Protein AF-T0PKF8-F1 (afdb_monomer)

Sequence (46 aa):
MKYYTWVEQQGKTVEELNAQKSQDYWIEKQQQINEIDLKLKEVRGF

pLDDT: mean 86.86, std 10.27, range [60.38, 96.5]

Secondary structure (DSSP, 8-state):
-HHHHHHHHTT--HHHHHHTTSHHHHHHHHHHHHHHHHHHHHHHT-

Solvent-accessible surface area (backbone atoms only — not comparable to full-atom values): 2802 Å² total; per-residue (Å²): 119,71,69,62,59,54,37,50,73,71,76,42,54,71,67,64,58,54,46,66,75,39,70,63,50,53,55,61,54,54,65,50,48,60,59,50,51,53,53,52,34,64,77,68,71,111

Foldseek 3Di:
DVVQVVCVVVVHHVVVVVCVVDPVSVVVVVVCVVVVVVVVCVVVVD

Mean predicted aligned error: 6.05 Å

Structure (mmCIF, N/CA/C/O backbone):
data_AF-T0PKF8-F1
#
_entry.id   AF-T0PKF8-F1
#
loop_
_atom_site.group_PDB
_atom_site.id
_atom_site.type_symbol
_atom_site.label_atom_id
_atom_site.label_alt_id
_atom_site.label_comp_id
_atom_site.label_asym_id
_atom_site.label_entity_id
_atom_site.label_seq_id
_atom_site.pdbx_PDB_ins_code
_atom_site.Cartn_x
_atom_site.Cartn_y
_atom_site.Cartn_z
_atom_site.occupancy
_atom_site.B_iso_or_equiv
_atom_site.auth_seq_id
_atom_site.auth_comp_id
_atom_site.auth_asym_id
_atom_site.auth_atom_id
_atom_site.pdbx_PDB_model_num
ATOM 1 N N . MET A 1 1 ? 15.092 -16.315 -14.217 1.00 60.38 1 MET A N 1
ATOM 2 C CA . MET A 1 1 ? 13.733 -16.367 -14.806 1.00 60.38 1 MET A CA 1
ATOM 3 C C . MET A 1 1 ? 12.631 -16.864 -13.858 1.00 60.38 1 MET A C 1
ATOM 5 O O . MET A 1 1 ? 11.480 -16.590 -14.150 1.00 60.38 1 MET A O 1
ATOM 9 N N . LYS A 1 2 ? 12.920 -17.499 -12.704 1.00 61.66 2 LYS A N 1
ATOM 10 C CA . LYS A 1 2 ? 11.875 -17.980 -11.764 1.00 61.66 2 LYS A CA 1
ATOM 11 C C . LYS A 1 2 ? 10.923 -16.903 -11.205 1.00 61.66 2 LYS A C 1
ATOM 13 O O . LYS A 1 2 ? 9.800 -17.233 -10.847 1.00 61.66 2 LYS A O 1
ATOM 18 N N . TYR A 1 3 ? 11.357 -15.643 -11.127 1.00 60.47 3 TYR A N 1
ATOM 19 C CA . TYR A 1 3 ? 10.554 -14.558 -10.545 1.00 60.47 3 TYR A CA 1
ATOM 20 C C . TYR A 1 3 ? 9.308 -14.209 -11.361 1.00 60.47 3 TYR A C 1
ATOM 22 O O . TYR A 1 3 ? 8.302 -13.843 -10.771 1.00 60.47 3 TYR A O 1
ATOM 30 N N . TYR A 1 4 ? 9.362 -14.356 -12.687 1.00 62.56 4 TYR A N 1
ATOM 31 C CA . TYR A 1 4 ? 8.221 -14.067 -13.557 1.00 62.56 4 TYR A CA 1
ATOM 32 C C . TYR A 1 4 ? 7.074 -15.054 -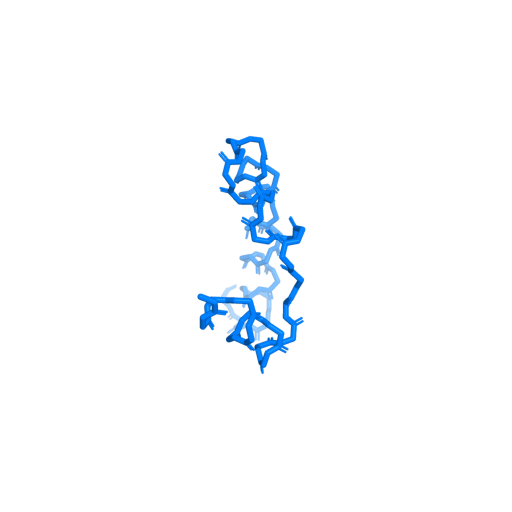13.284 1.00 62.56 4 TYR A C 1
ATOM 34 O O . TYR A 1 4 ? 5.968 -14.657 -12.945 1.00 62.56 4 TYR A O 1
ATOM 42 N N . THR A 1 5 ? 7.395 -16.349 -13.257 1.00 73.06 5 THR A N 1
ATOM 43 C CA . THR A 1 5 ? 6.410 -17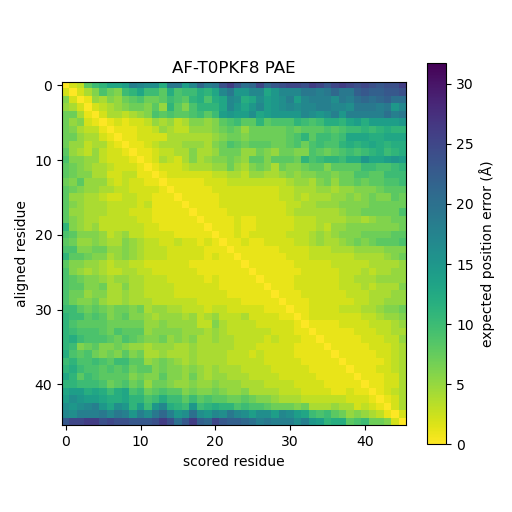.420 -13.057 1.00 73.06 5 THR A CA 1
ATOM 44 C C . THR A 1 5 ? 5.772 -17.407 -11.667 1.00 73.06 5 THR A C 1
ATOM 46 O O . THR A 1 5 ? 4.591 -17.705 -11.533 1.00 73.06 5 THR A O 1
ATOM 49 N N . TRP A 1 6 ? 6.524 -17.067 -10.615 1.00 81.31 6 TRP A N 1
ATOM 50 C CA . TRP A 1 6 ? 5.960 -17.006 -9.262 1.00 81.31 6 TRP A CA 1
ATOM 51 C C . TRP A 1 6 ? 4.959 -15.853 -9.103 1.00 81.31 6 TRP A C 1
ATOM 53 O O . TRP A 1 6 ? 3.940 -16.016 -8.440 1.00 81.31 6 TRP A O 1
ATOM 63 N N . VAL A 1 7 ? 5.220 -14.709 -9.741 1.00 81.12 7 VAL A N 1
ATOM 64 C CA . VAL 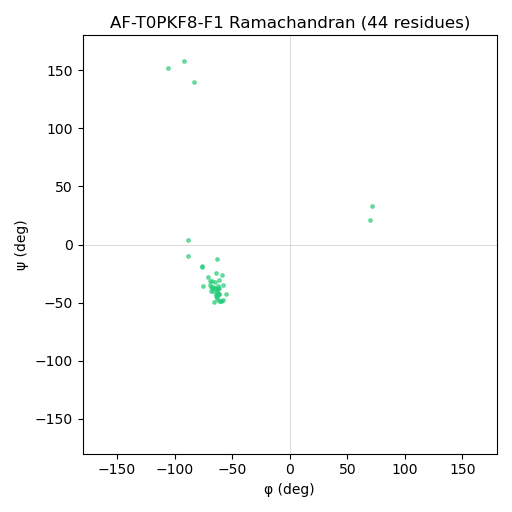A 1 7 ? 4.325 -13.542 -9.724 1.00 81.12 7 VAL A CA 1
ATOM 65 C C . VAL A 1 7 ? 2.983 -13.885 -10.378 1.00 81.12 7 VAL A C 1
ATOM 67 O O . VAL A 1 7 ? 1.934 -13.669 -9.769 1.00 81.12 7 VAL A O 1
ATOM 70 N N . GLU A 1 8 ? 3.019 -14.555 -11.529 1.00 82.19 8 GLU A N 1
ATOM 71 C CA . GLU A 1 8 ? 1.818 -15.015 -12.235 1.00 82.19 8 GLU A CA 1
ATOM 72 C C . GLU A 1 8 ? 1.059 -16.110 -11.467 1.00 82.19 8 GLU A C 1
ATOM 74 O O . GLU A 1 8 ? -0.169 -16.100 -11.419 1.00 82.19 8 GLU A O 1
ATOM 79 N N . GLN A 1 9 ? 1.768 -17.023 -10.791 1.00 86.12 9 GLN A N 1
ATOM 80 C CA . GLN A 1 9 ? 1.151 -18.057 -9.944 1.00 86.12 9 GLN A CA 1
ATOM 81 C C . GLN A 1 9 ? 0.397 -17.486 -8.737 1.00 86.12 9 GLN A C 1
ATOM 83 O O . GLN A 1 9 ? -0.495 -18.145 -8.208 1.00 86.12 9 GLN A O 1
ATOM 88 N N . GLN A 1 10 ? 0.748 -16.281 -8.284 1.00 83.31 10 GLN A N 1
ATOM 89 C CA . GLN A 1 10 ? 0.022 -15.559 -7.235 1.00 83.31 10 GLN A CA 1
ATOM 90 C C . GLN A 1 10 ? -1.112 -14.683 -7.797 1.00 83.31 10 GLN A C 1
ATOM 92 O O . GLN A 1 10 ? -1.739 -13.945 -7.038 1.00 83.31 10 GLN A O 1
ATOM 97 N N . GLY A 1 11 ? -1.364 -14.737 -9.111 1.00 85.62 11 GLY A N 1
ATOM 98 C CA . GLY A 1 11 ? -2.361 -13.909 -9.787 1.00 85.62 11 GLY A CA 1
ATOM 99 C C . GLY A 1 11 ? -1.981 -12.431 -9.866 1.00 85.62 11 GLY A C 1
ATOM 100 O O . GLY A 1 11 ? -2.865 -11.591 -9.999 1.00 85.62 11 GLY A O 1
ATOM 101 N N . LYS A 1 12 ? -0.689 -12.103 -9.745 1.00 86.88 12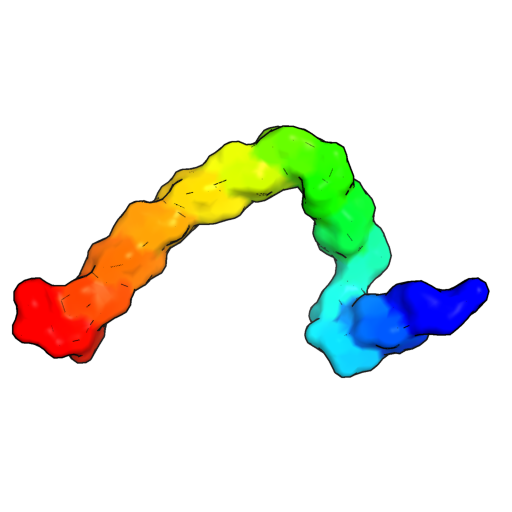 LYS A N 1
ATOM 102 C CA . LYS A 1 12 ? -0.175 -10.736 -9.865 1.00 86.88 12 LYS A CA 1
ATOM 103 C C . LYS A 1 12 ? 0.539 -10.562 -11.194 1.00 86.88 12 LYS A C 1
ATOM 105 O O . LYS A 1 12 ? 1.119 -11.504 -11.727 1.00 86.88 12 LYS A O 1
ATOM 110 N N . THR A 1 13 ? 0.536 -9.340 -11.698 1.00 88.94 13 THR A N 1
ATOM 111 C CA . THR A 1 13 ? 1.296 -8.968 -12.891 1.00 88.94 13 THR A CA 1
ATOM 11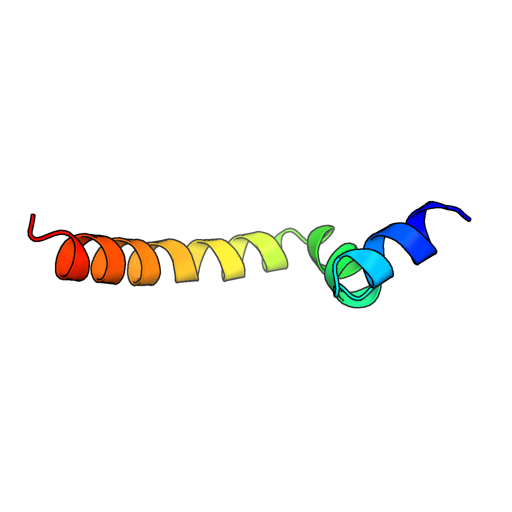2 C C . THR A 1 13 ? 2.682 -8.438 -12.520 1.00 88.94 13 THR A C 1
ATOM 114 O O . THR A 1 13 ? 2.936 -7.979 -11.399 1.00 88.94 13 THR A O 1
ATOM 117 N N . VAL A 1 14 ? 3.622 -8.499 -13.462 1.00 87.81 14 VAL A N 1
ATOM 118 C CA . VAL A 1 14 ? 4.966 -7.936 -13.257 1.00 87.81 14 VAL A CA 1
ATOM 119 C C . VAL A 1 14 ? 4.927 -6.409 -13.247 1.00 87.81 14 VAL A C 1
ATOM 121 O O . VAL A 1 14 ? 5.729 -5.769 -12.570 1.00 87.81 14 VAL A O 1
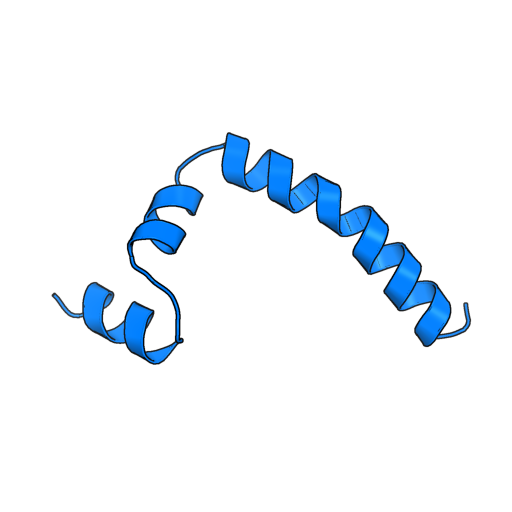ATOM 124 N N . GLU A 1 15 ? 3.965 -5.823 -13.943 1.00 88.44 15 GLU A N 1
ATOM 125 C CA . GLU A 1 15 ? 3.637 -4.406 -13.944 1.00 88.44 15 GLU A CA 1
ATOM 126 C C . GLU A 1 15 ? 3.258 -3.934 -12.534 1.00 88.44 15 GLU A C 1
ATOM 128 O O . GLU A 1 15 ? 3.852 -2.980 -12.030 1.00 88.44 15 GLU A O 1
ATOM 133 N N . GLU A 1 16 ? 2.368 -4.654 -11.844 1.00 88.50 16 GLU A N 1
ATOM 134 C CA . GLU A 1 16 ? 2.017 -4.378 -10.442 1.00 88.50 16 GLU A CA 1
ATOM 135 C C . GLU A 1 16 ? 3.211 -4.538 -9.491 1.00 88.50 16 GLU A C 1
ATOM 137 O O . GLU A 1 16 ? 3.348 -3.798 -8.513 1.00 88.50 16 GLU A O 1
ATOM 142 N N . LEU A 1 17 ? 4.099 -5.500 -9.759 1.00 88.81 17 LEU A N 1
ATOM 143 C CA . LEU A 1 17 ? 5.329 -5.664 -8.986 1.00 88.81 17 LEU A CA 1
ATOM 144 C C . LEU A 1 17 ? 6.298 -4.493 -9.216 1.00 88.81 17 LEU A C 1
ATOM 146 O O . LEU A 1 17 ? 6.945 -4.022 -8.284 1.00 88.81 17 LEU A O 1
ATOM 150 N N . ASN A 1 18 ? 6.413 -4.009 -10.451 1.00 91.81 18 ASN A N 1
ATOM 151 C CA . ASN A 1 18 ? 7.261 -2.866 -10.772 1.00 91.81 18 ASN A CA 1
ATOM 152 C C . ASN A 1 18 ? 6.710 -1.562 -10.188 1.00 91.81 18 ASN A C 1
ATOM 154 O O . ASN A 1 18 ? 7.506 -0.743 -9.733 1.00 91.81 18 ASN A O 1
ATOM 158 N N . ALA A 1 19 ? 5.387 -1.394 -10.130 1.00 93.19 19 ALA A N 1
ATOM 159 C CA . ALA A 1 19 ? 4.754 -0.231 -9.510 1.00 93.19 19 ALA A CA 1
ATOM 160 C C . ALA A 1 19 ? 5.152 -0.071 -8.030 1.00 93.19 19 ALA A C 1
ATOM 162 O O . ALA A 1 19 ? 5.403 1.045 -7.581 1.00 93.19 19 ALA A O 1
ATOM 163 N N . GLN A 1 20 ? 5.348 -1.180 -7.304 1.00 92.44 20 GLN A N 1
ATOM 164 C CA . GLN A 1 20 ? 5.808 -1.182 -5.904 1.00 92.44 20 GLN A CA 1
ATOM 165 C C . GLN A 1 20 ? 7.209 -0.591 -5.690 1.00 92.44 20 GLN A C 1
ATOM 167 O O . GLN A 1 20 ? 7.594 -0.343 -4.548 1.00 92.44 20 GLN A O 1
ATOM 172 N N . LYS A 1 21 ? 7.992 -0.366 -6.752 1.00 93.88 21 LYS A N 1
ATOM 173 C CA . LYS A 1 21 ? 9.287 0.324 -6.652 1.00 93.88 21 LYS A CA 1
ATOM 174 C C . LYS A 1 21 ? 9.133 1.838 -6.491 1.00 93.88 21 LYS A C 1
ATOM 176 O O . LYS A 1 21 ? 10.091 2.490 -6.089 1.00 93.88 21 LYS A O 1
ATOM 181 N N . SER A 1 22 ? 7.969 2.394 -6.832 1.00 96.50 22 SER A N 1
ATOM 182 C CA . SER A 1 22 ? 7.686 3.819 -6.674 1.00 96.50 22 SER A CA 1
ATOM 183 C C . SER A 1 22 ? 7.245 4.133 -5.247 1.00 96.50 22 SER A C 1
ATOM 185 O O . SER A 1 22 ? 6.453 3.399 -4.658 1.00 96.50 22 SER A O 1
ATOM 187 N N . GLN A 1 23 ? 7.709 5.259 -4.710 1.00 95.75 23 GLN A N 1
ATOM 188 C CA . GLN A 1 23 ? 7.228 5.776 -3.430 1.00 95.75 23 GLN A CA 1
ATOM 189 C C . GLN A 1 23 ? 5.748 6.181 -3.510 1.00 95.75 23 GLN A C 1
ATOM 191 O O . GLN A 1 23 ? 4.996 5.933 -2.569 1.00 95.75 23 GLN A O 1
ATOM 196 N N . ASP A 1 24 ? 5.320 6.741 -4.644 1.00 95.75 24 ASP A N 1
ATOM 197 C CA . ASP A 1 24 ? 3.942 7.204 -4.849 1.00 95.75 24 ASP A CA 1
ATOM 198 C C . ASP A 1 24 ? 2.941 6.051 -4.739 1.00 95.75 24 ASP A C 1
ATOM 200 O O . ASP A 1 24 ? 1.903 6.194 -4.098 1.00 95.75 24 ASP A O 1
ATOM 204 N N . TYR A 1 25 ? 3.310 4.866 -5.240 1.00 94.25 25 TYR A N 1
ATOM 205 C CA . TYR A 1 25 ? 2.506 3.650 -5.098 1.00 94.25 25 TYR A CA 1
ATOM 206 C C . TYR A 1 25 ? 2.186 3.349 -3.626 1.00 94.25 25 TYR A C 1
ATOM 208 O O . TYR A 1 25 ? 1.060 2.988 -3.277 1.00 94.25 25 TYR A O 1
ATOM 216 N N . TRP A 1 26 ? 3.168 3.511 -2.736 1.00 94.75 26 TRP A N 1
ATOM 217 C CA . TRP A 1 26 ? 2.977 3.269 -1.307 1.00 94.75 26 TRP A CA 1
ATOM 218 C C . TRP A 1 26 ? 2.185 4.383 -0.627 1.00 94.75 26 TRP A C 1
ATOM 220 O O . TRP A 1 26 ? 1.371 4.088 0.248 1.00 94.75 26 TRP A O 1
ATOM 230 N N . ILE A 1 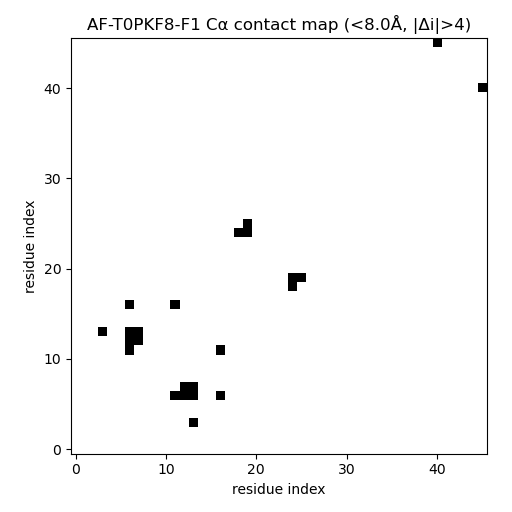27 ? 2.366 5.637 -1.050 1.00 94.69 27 ILE A N 1
ATOM 231 C CA . ILE A 1 27 ? 1.579 6.773 -0.555 1.00 94.69 27 ILE A CA 1
ATOM 232 C C . ILE A 1 27 ? 0.095 6.569 -0.886 1.00 94.69 27 ILE A C 1
ATOM 234 O O . ILE A 1 27 ? -0.750 6.662 0.005 1.00 94.69 27 ILE A O 1
ATOM 238 N N . GLU A 1 28 ? -0.222 6.216 -2.131 1.00 93.31 28 GLU A N 1
ATOM 239 C CA . GLU A 1 28 ? -1.588 5.919 -2.573 1.00 93.31 28 GLU A CA 1
ATOM 240 C C . GLU A 1 28 ? -2.183 4.723 -1.822 1.00 93.31 28 GLU A C 1
ATOM 242 O O . GLU A 1 28 ? -3.328 4.769 -1.366 1.00 93.31 28 GLU A O 1
ATOM 247 N N . LYS A 1 29 ? -1.403 3.652 -1.623 1.00 93.12 29 LYS A N 1
ATOM 248 C CA . LYS A 1 29 ? -1.862 2.493 -0.844 1.00 93.12 29 LYS A CA 1
ATOM 249 C C . LYS A 1 29 ? -2.149 2.843 0.610 1.00 93.12 29 LYS A C 1
ATOM 251 O O . LYS A 1 29 ? -3.134 2.351 1.159 1.00 93.12 29 LYS A O 1
ATOM 256 N N . GLN A 1 30 ? -1.343 3.702 1.227 1.00 93.69 30 GLN A N 1
ATOM 257 C CA . GLN A 1 30 ? -1.544 4.104 2.616 1.00 93.69 30 GLN A CA 1
ATOM 258 C C . GLN A 1 30 ? -2.847 4.891 2.810 1.00 93.69 30 GLN A C 1
ATOM 260 O O . GLN A 1 30 ? -3.498 4.744 3.842 1.00 93.69 30 GLN A O 1
ATOM 265 N N . GLN A 1 31 ? -3.277 5.672 1.815 1.00 92.56 31 GLN A N 1
ATOM 266 C CA . GLN A 1 31 ? -4.545 6.410 1.881 1.00 92.56 31 GLN A CA 1
ATOM 267 C C . GLN A 1 31 ? -5.760 5.478 2.027 1.00 92.56 31 GLN A C 1
ATOM 269 O O . GLN A 1 31 ? -6.731 5.833 2.692 1.00 92.56 31 GLN A O 1
ATOM 274 N N . GLN A 1 32 ? -5.682 4.260 1.481 1.00 91.69 32 GLN A N 1
ATOM 275 C CA . GLN A 1 32 ? -6.754 3.258 1.552 1.00 91.69 32 GLN A CA 1
ATOM 276 C C . GLN A 1 32 ? -6.839 2.576 2.928 1.00 91.69 32 GLN A C 1
ATOM 278 O O . GLN A 1 32 ? -7.876 2.010 3.273 1.00 91.69 32 GLN A O 1
ATOM 283 N N . ILE A 1 33 ? -5.775 2.631 3.741 1.00 92.44 33 ILE A N 1
ATOM 284 C CA . ILE A 1 33 ? -5.711 1.930 5.035 1.00 92.44 33 ILE A CA 1
ATOM 285 C C . ILE A 1 33 ? -6.771 2.459 5.999 1.00 92.44 33 ILE A C 1
ATOM 287 O O . ILE A 1 33 ? -7.425 1.665 6.666 1.00 92.44 33 ILE A O 1
ATOM 291 N N . ASN A 1 34 ? -6.981 3.776 6.039 1.00 90.31 34 ASN A N 1
ATOM 292 C CA . ASN A 1 34 ? -7.963 4.381 6.939 1.00 90.31 34 ASN A CA 1
ATOM 293 C C . ASN A 1 34 ? -9.389 3.910 6.624 1.00 90.31 34 ASN A C 1
ATOM 295 O O . ASN A 1 34 ? -10.146 3.586 7.533 1.00 90.31 34 ASN A O 1
ATOM 299 N N . GLU A 1 35 ? -9.750 3.830 5.342 1.00 91.50 35 GLU A N 1
ATOM 300 C CA . GLU A 1 35 ? -11.062 3.330 4.920 1.00 91.50 35 GLU A CA 1
ATOM 301 C C . GLU A 1 35 ? -11.244 1.854 5.296 1.00 91.50 35 GLU A C 1
ATOM 303 O O . GLU A 1 35 ? -12.296 1.457 5.798 1.00 91.50 35 GLU A O 1
ATOM 308 N N . ILE A 1 36 ? -10.209 1.038 5.085 1.00 92.81 36 ILE A N 1
ATOM 309 C CA . ILE A 1 36 ? -10.229 -0.382 5.447 1.00 92.81 36 ILE A CA 1
ATOM 310 C C . ILE A 1 36 ? -10.357 -0.549 6.964 1.00 92.81 36 ILE A C 1
ATOM 312 O O . ILE A 1 36 ? -11.152 -1.368 7.415 1.00 92.81 36 ILE A O 1
ATOM 316 N N . ASP A 1 37 ? -9.614 0.228 7.750 1.00 92.19 37 ASP A N 1
ATOM 317 C CA . ASP A 1 37 ? -9.666 0.192 9.213 1.00 92.19 37 ASP A CA 1
ATOM 318 C C . ASP A 1 37 ? -11.061 0.558 9.740 1.00 92.19 37 ASP A C 1
ATOM 320 O O . ASP A 1 37 ? -11.598 -0.139 10.601 1.00 92.19 37 ASP A O 1
ATOM 324 N N . LEU A 1 38 ? -11.695 1.584 9.161 1.00 93.06 38 LEU A N 1
ATOM 325 C CA . LEU A 1 38 ? -13.075 1.955 9.481 1.00 93.06 38 LEU A CA 1
ATOM 326 C C . LEU A 1 38 ? -14.055 0.813 9.186 1.00 93.06 38 LEU A C 1
ATOM 328 O O . LEU A 1 38 ? -14.832 0.436 10.063 1.00 93.06 38 LEU A O 1
ATOM 332 N N . LYS A 1 39 ? -13.971 0.204 7.997 1.00 93.50 39 LYS A N 1
ATOM 333 C CA . LYS A 1 39 ? -14.819 -0.944 7.631 1.00 93.50 39 LYS A CA 1
ATOM 334 C C . LYS A 1 39 ? -14.578 -2.149 8.540 1.00 93.50 39 LYS A C 1
ATOM 336 O O . 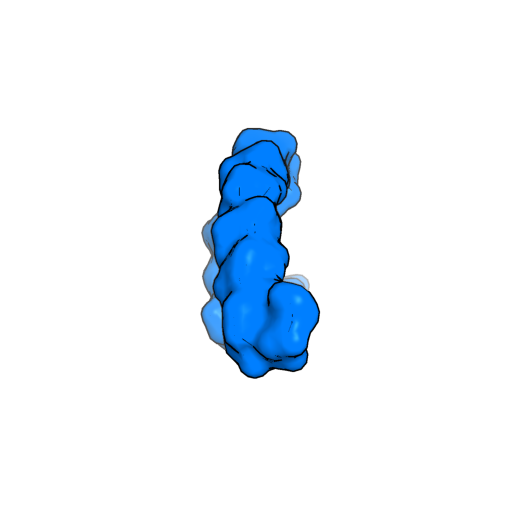LYS A 1 39 ? -15.514 -2.859 8.896 1.00 93.50 39 LYS A O 1
ATOM 341 N N . LEU A 1 40 ? -13.329 -2.397 8.935 1.00 93.56 40 LEU A N 1
ATOM 342 C CA . LEU A 1 40 ? -12.990 -3.484 9.852 1.00 93.56 40 LEU A CA 1
ATOM 343 C C . LEU A 1 40 ? -13.562 -3.249 11.250 1.00 93.56 40 LEU A C 1
ATOM 345 O O . LEU A 1 40 ? -14.032 -4.208 11.858 1.00 93.56 40 LEU A O 1
ATOM 349 N N . LYS A 1 41 ? -13.538 -2.011 11.754 1.00 93.06 41 LYS A N 1
ATOM 350 C CA . LYS A 1 41 ? -14.169 -1.647 13.031 1.00 93.06 41 LYS A CA 1
ATOM 351 C C . LYS A 1 41 ? -15.679 -1.853 12.985 1.00 93.06 41 LYS A C 1
ATOM 353 O O . LYS A 1 41 ? -16.211 -2.521 13.865 1.00 93.06 41 LYS A O 1
ATOM 358 N N . GLU A 1 42 ? -16.329 -1.388 11.920 1.00 92.00 42 GLU A N 1
ATOM 359 C CA . GLU A 1 42 ? -17.772 -1.552 11.709 1.00 92.00 42 GLU A CA 1
ATOM 360 C C . GLU A 1 42 ? -18.186 -3.031 11.696 1.00 92.00 42 GLU A C 1
ATOM 362 O O . GLU A 1 42 ? -19.094 -3.432 12.419 1.00 92.00 42 GLU A O 1
ATOM 367 N N . VAL A 1 43 ? -17.470 -3.875 10.943 1.00 91.81 43 VAL A N 1
ATOM 368 C CA . VAL A 1 43 ? -17.762 -5.317 10.867 1.00 91.81 43 VAL A CA 1
ATOM 369 C C . VAL A 1 43 ? -17.446 -6.045 12.181 1.00 91.81 43 VAL A C 1
ATOM 371 O O . VAL A 1 43 ? -18.094 -7.040 12.503 1.00 91.81 43 VAL A O 1
ATOM 374 N N . ARG A 1 44 ? -16.446 -5.587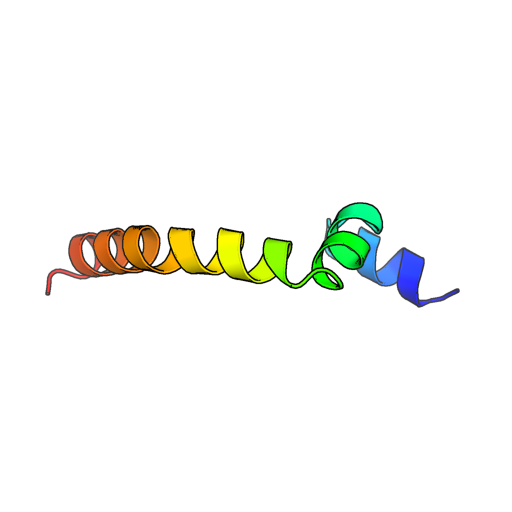 12.946 1.00 88.56 44 ARG A N 1
ATOM 375 C CA . ARG A 1 44 ? -16.025 -6.219 14.211 1.00 88.56 44 ARG A CA 1
ATOM 376 C C . ARG A 1 44 ? -16.781 -5.715 15.445 1.00 88.56 44 ARG A C 1
ATOM 378 O O . ARG A 1 44 ? -16.650 -6.345 16.489 1.00 88.56 44 ARG A O 1
ATOM 385 N N . GLY A 1 45 ? -17.574 -4.648 15.331 1.00 75.25 45 GLY A N 1
ATOM 386 C CA . GLY A 1 45 ? -18.465 -4.167 16.391 1.00 75.25 45 GLY A CA 1
ATOM 387 C C . GLY A 1 45 ? -17.771 -3.508 17.591 1.00 75.25 45 GLY A C 1
ATOM 388 O O . GLY A 1 45 ? -18.261 -3.662 18.708 1.00 75.25 45 GLY A O 1
ATOM 389 N N . PHE A 1 46 ? -16.645 -2.816 17.375 1.00 60.75 46 PHE A N 1
ATOM 390 C CA . PHE A 1 46 ? -16.030 -1.930 18.379 1.00 60.75 46 PHE A CA 1
ATOM 391 C C . PHE A 1 46 ? -16.532 -0.493 18.247 1.00 60.75 46 PHE A C 1
ATOM 393 O O . PHE A 1 46 ? -16.677 -0.034 17.091 1.00 60.75 46 PHE A O 1
#

Radius of gyration: 15.17 Å; Cα contacts (8 Å, |Δi|>4): 12; chains: 1; bounding box: 32×25×33 Å